Protein AF-A0A1H5RDS8-F1 (afdb_monomer_lite)

Sequence (128 aa):
MQLMIGHMPLDATWENAQRWRRFFVSGHNQGGSRSGRQLDVIVVPALLVIPRYYAASQVPAVYGELAGATHFTPAGDGGGFRGAITAWFRYWLAGDQQARGVFFGPGCTLCADPAWSKVLRNAKALEV

pLDDT: mean 79.68, std 21.66, range [23.61, 97.69]

Secondary structure (DSSP, 8-state):
---------TT--HHHHHSS-EEEEEEE------SS--S--SS-TTTTHHHHHHH-TTS-EEEEEEET--TTTTTTT-TTHHHHHHHHHHHHHS--GGGHHHHSSTT-HHHH-TTEEEEEE-HHHH--

Radius of gyration: 16.64 Å; chains: 1; bounding box: 51×40×35 Å

Foldseek 3Di:
DDDPPDDDDPPDDVCPLDVAAEEAEEEDEDPDDDDDPLHAPVQHCVVHVVVVQVVSQVHKYKYWYFYSHYPCCCPDPHHPCNVVVVLVCCCRVVVDPVSLLCQEDPNHVRVPDPRTPDMDIHPRNPVD

Structure (mmCIF, N/CA/C/O backbone):
data_AF-A0A1H5RDS8-F1
#
_entry.id   AF-A0A1H5RDS8-F1
#
loop_
_atom_site.group_PDB
_atom_site.id
_atom_site.type_symbol
_atom_site.label_atom_id
_atom_site.label_alt_id
_atom_site.label_comp_id
_atom_site.label_asym_id
_atom_site.label_entity_id
_atom_site.label_seq_id
_atom_site.pdbx_PDB_ins_code
_atom_site.Cartn_x
_atom_site.Cartn_y
_atom_site.Cartn_z
_atom_site.occupancy
_atom_site.B_iso_or_equiv
_atom_site.auth_seq_id
_atom_site.auth_comp_id
_atom_site.auth_asym_id
_atom_site.auth_atom_id
_atom_site.pdbx_PDB_model_num
ATOM 1 N N . MET A 1 1 ? -29.909 -26.935 8.968 1.00 30.56 1 MET A N 1
ATOM 2 C CA . MET A 1 1 ? -29.178 -26.370 7.814 1.00 30.56 1 MET A CA 1
ATOM 3 C C . MET A 1 1 ? -29.421 -24.865 7.823 1.00 30.56 1 MET A C 1
ATOM 5 O O . MET A 1 1 ? -30.480 -24.431 7.399 1.00 30.56 1 MET A O 1
ATOM 9 N N . GLN A 1 2 ? -28.523 -24.102 8.451 1.00 23.61 2 GLN A N 1
ATOM 10 C CA . GLN A 1 2 ? -28.667 -22.662 8.698 1.00 23.61 2 GLN A CA 1
ATOM 11 C C . GLN A 1 2 ? -27.915 -21.898 7.599 1.00 23.61 2 GLN A C 1
ATOM 13 O O . GLN A 1 2 ? -26.690 -21.978 7.535 1.00 23.61 2 GLN A O 1
ATOM 18 N N . LEU A 1 3 ? -28.631 -21.171 6.738 1.00 25.98 3 LEU A N 1
ATOM 19 C CA . LEU A 1 3 ? -28.028 -20.139 5.893 1.00 25.98 3 LEU A CA 1
ATOM 20 C C . LEU A 1 3 ? -27.749 -18.918 6.781 1.00 25.98 3 LEU A C 1
ATOM 22 O O . LEU A 1 3 ? -28.665 -18.191 7.154 1.00 25.98 3 LEU A O 1
ATOM 26 N N . MET A 1 4 ? -26.486 -18.707 7.144 1.00 28.50 4 MET A N 1
ATOM 27 C CA . MET A 1 4 ? -26.032 -17.468 7.774 1.00 28.50 4 MET A CA 1
ATOM 28 C C . MET A 1 4 ? -25.772 -16.443 6.668 1.00 28.50 4 MET A C 1
ATOM 30 O O . MET A 1 4 ? -24.677 -16.367 6.116 1.00 28.50 4 MET A O 1
ATOM 34 N N . ILE A 1 5 ? -26.801 -15.671 6.322 1.00 33.47 5 ILE A N 1
ATOM 35 C CA . ILE A 1 5 ? -26.625 -14.395 5.627 1.00 33.47 5 ILE A CA 1
ATOM 36 C C . ILE A 1 5 ? -25.966 -13.463 6.648 1.00 33.47 5 ILE A C 1
ATOM 38 O O . ILE A 1 5 ? -26.546 -13.181 7.697 1.00 33.47 5 ILE A O 1
ATOM 42 N N . GLY A 1 6 ? -24.719 -13.071 6.377 1.00 33.00 6 GLY A N 1
ATOM 43 C CA . GLY A 1 6 ? -23.937 -12.184 7.233 1.00 33.00 6 GLY A CA 1
ATOM 44 C C . GLY A 1 6 ? -24.721 -10.918 7.562 1.00 33.00 6 GLY A C 1
ATOM 45 O O . GLY A 1 6 ? -25.128 -10.174 6.672 1.00 33.00 6 GLY A O 1
ATOM 46 N N . HIS A 1 7 ? -24.951 -10.708 8.854 1.00 36.94 7 HIS A N 1
ATOM 47 C CA . HIS A 1 7 ? -25.617 -9.537 9.400 1.00 36.94 7 HIS A CA 1
ATOM 48 C C . HIS A 1 7 ? -24.688 -8.327 9.217 1.00 36.94 7 HIS A C 1
ATOM 50 O O . HIS A 1 7 ? -23.768 -8.112 10.005 1.00 36.94 7 HIS A O 1
ATOM 56 N N . MET A 1 8 ? -24.885 -7.566 8.140 1.00 38.28 8 MET A N 1
ATOM 57 C CA . MET A 1 8 ? -24.398 -6.189 8.056 1.00 38.28 8 MET A CA 1
ATOM 58 C C . MET A 1 8 ? -25.195 -5.366 9.080 1.00 38.28 8 MET A C 1
ATOM 60 O O . MET A 1 8 ? -26.427 -5.396 9.025 1.00 38.28 8 MET A O 1
ATOM 64 N N . PRO A 1 9 ? -24.551 -4.677 10.037 1.00 43.34 9 PRO A N 1
ATOM 65 C CA . PRO A 1 9 ? -25.271 -3.857 11.000 1.00 43.34 9 PRO A CA 1
ATOM 66 C C . PRO A 1 9 ? -25.966 -2.684 10.287 1.00 43.34 9 PRO A C 1
ATOM 68 O O . PRO A 1 9 ? -25.411 -2.059 9.382 1.00 43.34 9 PRO A O 1
ATOM 71 N N . LEU A 1 10 ? -27.216 -2.428 10.684 1.00 44.06 10 LEU A N 1
ATOM 72 C CA . LEU A 1 10 ? -28.158 -1.482 10.063 1.00 44.06 10 LEU A CA 1
ATOM 73 C C . LEU A 1 10 ? -27.796 0.007 10.269 1.00 44.06 10 LEU A C 1
ATOM 75 O O . LEU A 1 10 ? -28.561 0.879 9.867 1.00 44.06 10 LEU A O 1
ATOM 79 N N . ASP A 1 11 ? -26.644 0.313 10.867 1.00 43.88 11 ASP A N 1
ATOM 80 C CA . ASP A 1 11 ? -26.118 1.667 11.083 1.00 43.88 11 ASP A CA 1
ATOM 81 C C . ASP A 1 11 ? -24.932 2.024 10.161 1.00 43.88 11 ASP A C 1
ATOM 83 O O . ASP A 1 11 ? -24.523 3.187 10.079 1.00 43.88 11 ASP A O 1
ATOM 87 N N . ALA A 1 12 ? -24.406 1.059 9.402 1.00 47.41 12 ALA A N 1
ATOM 88 C CA . ALA A 1 12 ? -23.367 1.292 8.410 1.00 47.41 12 ALA A CA 1
ATOM 89 C C . ALA A 1 12 ? -23.992 1.767 7.090 1.00 47.41 12 ALA A C 1
ATOM 91 O O . ALA A 1 12 ? -24.121 1.008 6.128 1.00 47.41 12 ALA A O 1
ATOM 92 N N . THR A 1 13 ? -24.379 3.042 7.012 1.00 45.50 13 THR A N 1
ATOM 93 C CA . THR A 1 13 ? -24.638 3.652 5.703 1.00 45.50 13 THR A CA 1
ATOM 94 C C . THR A 1 13 ? -23.379 3.493 4.841 1.00 45.50 13 THR A C 1
ATOM 96 O O . THR A 1 13 ? -22.251 3.643 5.321 1.00 45.50 13 THR A O 1
ATOM 99 N N . TRP A 1 14 ? -23.543 3.181 3.555 1.00 45.75 14 TRP A N 1
ATOM 100 C CA . TRP A 1 14 ? -22.441 3.047 2.588 1.00 45.75 14 TRP A CA 1
ATOM 101 C C . TRP A 1 14 ? -21.493 4.265 2.581 1.00 45.75 14 TRP A C 1
ATOM 103 O O . TRP A 1 14 ? -20.316 4.151 2.236 1.00 45.75 14 TRP A O 1
ATOM 113 N N . GLU A 1 15 ? -21.985 5.414 3.049 1.00 41.69 15 GLU A N 1
ATOM 114 C CA . GLU A 1 15 ? -21.247 6.660 3.259 1.00 41.69 15 GLU A CA 1
ATOM 115 C C . GLU A 1 15 ? -20.174 6.594 4.369 1.00 41.69 15 GLU A C 1
ATOM 117 O O . GLU A 1 15 ? -19.186 7.325 4.288 1.00 41.69 15 GLU A O 1
ATOM 122 N N . ASN A 1 16 ? -20.296 5.709 5.368 1.00 47.31 16 ASN A N 1
ATOM 123 C CA . ASN A 1 16 ? -19.363 5.607 6.503 1.00 47.31 16 ASN A CA 1
ATOM 124 C C . ASN A 1 16 ? -18.231 4.585 6.300 1.00 47.31 16 ASN A C 1
ATOM 126 O O . ASN A 1 16 ? -17.129 4.765 6.825 1.00 47.31 16 ASN A O 1
ATOM 130 N N . ALA A 1 17 ? -18.449 3.521 5.522 1.00 47.03 17 ALA A N 1
ATOM 131 C CA . ALA A 1 17 ? -17.453 2.453 5.378 1.00 47.03 17 ALA A CA 1
ATOM 132 C C . ALA A 1 17 ? -16.220 2.880 4.553 1.00 47.03 17 ALA A C 1
ATOM 134 O O . ALA A 1 17 ? -15.101 2.431 4.826 1.00 47.03 17 ALA A O 1
ATOM 135 N N . GLN A 1 18 ? -16.404 3.782 3.578 1.00 50.81 18 GLN A N 1
ATOM 136 C CA . GLN A 1 18 ? -15.433 3.995 2.495 1.00 50.81 18 GLN A CA 1
ATOM 137 C C . GLN A 1 18 ? -14.832 5.395 2.393 1.00 50.81 18 GLN A C 1
ATOM 139 O O . GLN A 1 18 ? -13.853 5.572 1.671 1.00 50.81 18 GLN A O 1
ATOM 144 N N . ARG A 1 19 ? -15.370 6.406 3.085 1.00 57.88 19 ARG A N 1
ATOM 145 C CA . ARG A 1 19 ? -15.120 7.800 2.681 1.00 57.88 19 ARG A CA 1
ATOM 146 C C . ARG A 1 19 ? -13.665 8.260 2.811 1.00 57.88 19 ARG A C 1
ATOM 148 O O . ARG A 1 19 ? -13.310 9.278 2.224 1.00 57.88 19 ARG A O 1
ATOM 155 N N . TRP A 1 20 ? -12.805 7.533 3.532 1.00 60.62 20 TRP A N 1
ATOM 156 C CA .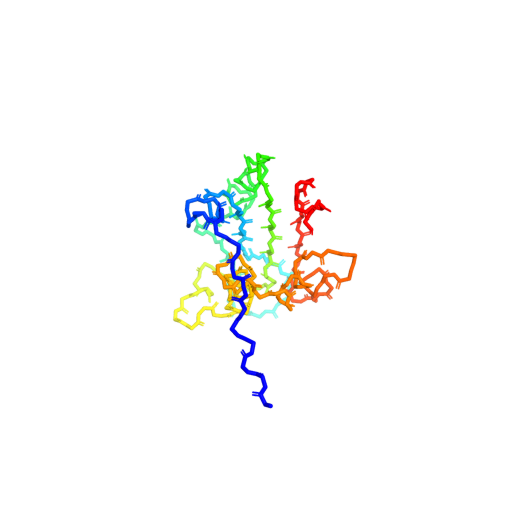 TRP A 1 20 ? -11.510 8.102 3.872 1.00 60.62 20 TRP A CA 1
ATOM 157 C C . TRP A 1 20 ? -10.300 7.164 4.041 1.00 60.62 20 TRP A C 1
ATOM 159 O O . TRP A 1 20 ? -9.214 7.668 4.279 1.00 60.62 20 TRP A O 1
ATOM 169 N N . ARG A 1 21 ? -10.390 5.841 3.879 1.00 81.12 21 ARG A N 1
ATOM 170 C CA . ARG A 1 21 ? -9.237 4.929 4.089 1.00 81.12 21 ARG A CA 1
ATOM 171 C C . ARG A 1 21 ? -8.378 4.854 2.825 1.00 81.12 21 ARG A C 1
ATOM 173 O O . ARG A 1 21 ? -8.928 4.728 1.734 1.00 81.12 21 ARG A O 1
ATOM 180 N N . ARG A 1 22 ? -7.047 4.931 2.941 1.00 86.38 22 ARG A N 1
ATOM 181 C CA . ARG A 1 22 ? -6.163 5.056 1.766 1.00 86.38 22 ARG A CA 1
ATOM 182 C C . ARG A 1 22 ? -5.138 3.935 1.663 1.00 86.38 22 ARG A C 1
ATOM 184 O O . ARG A 1 22 ? -4.401 3.677 2.610 1.00 86.38 22 ARG A O 1
ATOM 191 N N . PHE A 1 23 ? -5.039 3.341 0.480 1.00 87.19 23 PHE A N 1
ATOM 192 C CA . PHE A 1 23 ? -3.929 2.472 0.113 1.00 87.19 23 PHE A CA 1
ATOM 193 C C . PHE A 1 23 ? -3.171 3.097 -1.054 1.00 87.19 23 PHE A C 1
ATOM 195 O O . PHE A 1 23 ? -3.762 3.427 -2.081 1.00 87.19 23 PHE A O 1
ATOM 202 N N . PHE A 1 24 ? -1.874 3.307 -0.861 1.00 90.00 24 PHE A N 1
ATOM 203 C CA . PHE A 1 24 ? -0.979 3.903 -1.843 1.00 90.00 24 PHE A CA 1
ATOM 204 C C . PHE A 1 24 ? -0.011 2.840 -2.344 1.00 90.00 24 PHE A C 1
ATOM 206 O O . PHE A 1 24 ? 0.603 2.147 -1.533 1.00 90.00 24 PHE A O 1
ATOM 213 N N . VAL A 1 25 ? 0.156 2.751 -3.662 1.00 83.88 25 VAL A N 1
ATOM 214 C CA . VAL A 1 25 ? 1.137 1.859 -4.282 1.00 83.88 25 VAL A CA 1
ATOM 215 C C . VAL A 1 25 ? 2.102 2.620 -5.178 1.00 83.88 25 VAL A C 1
ATOM 217 O O . VAL A 1 25 ? 1.746 3.649 -5.752 1.00 83.88 25 VAL A O 1
ATOM 220 N N . SER A 1 26 ? 3.329 2.126 -5.274 1.00 83.62 26 SER A N 1
ATOM 221 C CA . SER A 1 26 ? 4.404 2.715 -6.079 1.00 83.62 26 SER A CA 1
ATOM 222 C C . SER A 1 26 ? 5.447 1.659 -6.463 1.00 83.62 26 SER A C 1
ATOM 224 O O . SER A 1 26 ? 5.362 0.516 -6.017 1.00 83.62 26 SER A O 1
ATOM 226 N N . GLY A 1 27 ? 6.434 2.032 -7.285 1.00 76.12 27 GLY A N 1
ATOM 227 C CA . GLY A 1 27 ? 7.572 1.176 -7.638 1.00 76.12 27 GLY A CA 1
ATOM 228 C C . GLY A 1 27 ? 8.932 1.827 -7.379 1.00 76.12 27 GLY A C 1
ATOM 229 O O . GLY A 1 27 ? 9.068 3.042 -7.523 1.00 76.12 27 GLY A O 1
ATOM 230 N N . HIS A 1 28 ? 9.944 1.026 -7.024 1.00 65.75 28 HIS A N 1
ATOM 231 C CA . HIS A 1 28 ? 11.325 1.487 -6.804 1.00 65.75 28 HIS A CA 1
ATOM 232 C C . HIS A 1 28 ? 12.387 0.505 -7.332 1.00 65.75 28 HIS A C 1
ATOM 234 O O . HIS A 1 28 ? 12.143 -0.691 -7.498 1.00 65.75 28 HIS A O 1
ATOM 240 N N . ASN A 1 29 ? 13.591 1.035 -7.578 1.00 53.88 29 ASN A N 1
ATOM 241 C CA . ASN A 1 29 ? 14.762 0.320 -8.083 1.00 53.88 29 ASN A CA 1
ATOM 242 C C . ASN A 1 29 ? 15.410 -0.570 -7.007 1.00 53.88 29 ASN A C 1
ATOM 244 O O . ASN A 1 29 ? 15.764 -0.089 -5.931 1.00 53.88 29 ASN A O 1
ATOM 248 N N . GLN A 1 30 ? 15.665 -1.837 -7.318 1.00 45.50 30 GLN A N 1
ATOM 249 C CA . GLN A 1 30 ? 16.705 -2.610 -6.638 1.00 45.50 30 GLN A CA 1
ATOM 250 C C . GLN A 1 30 ? 17.874 -2.713 -7.613 1.00 45.50 30 GLN A C 1
ATOM 252 O O . GLN A 1 30 ? 17.740 -3.304 -8.681 1.00 45.50 30 GLN A O 1
ATOM 257 N N . GLY A 1 31 ? 18.998 -2.072 -7.284 1.00 42.88 31 GLY A N 1
ATOM 258 C CA . GLY A 1 31 ? 20.174 -2.023 -8.150 1.00 42.88 31 GLY A CA 1
ATOM 259 C C . GLY A 1 31 ? 20.688 -3.426 -8.479 1.00 42.88 31 GLY A C 1
ATOM 260 O O . GLY A 1 31 ? 21.380 -4.039 -7.676 1.00 42.88 31 GLY A O 1
ATOM 261 N N . GLY A 1 32 ? 20.356 -3.922 -9.670 1.00 39.56 32 GLY A N 1
ATOM 262 C CA . GLY A 1 32 ? 20.755 -5.236 -10.162 1.00 39.56 32 GLY A CA 1
ATOM 263 C C . GLY A 1 32 ? 20.486 -5.356 -11.660 1.00 39.56 32 GLY A C 1
ATOM 264 O O . GLY A 1 32 ? 19.347 -5.419 -12.099 1.00 39.56 32 GLY A O 1
ATOM 265 N N . SER A 1 33 ? 21.564 -5.337 -12.441 1.00 46.72 33 SER A N 1
ATOM 266 C CA . SER A 1 33 ? 21.630 -5.384 -13.908 1.00 46.72 33 SER A CA 1
ATOM 267 C C . SER A 1 33 ? 20.638 -6.340 -14.599 1.00 46.72 33 SER A C 1
ATOM 269 O O . SER A 1 33 ? 20.713 -7.551 -14.393 1.00 46.72 33 SER A O 1
ATOM 271 N N . ARG A 1 34 ? 19.796 -5.797 -15.498 1.00 43.31 34 ARG A N 1
ATOM 272 C CA . ARG A 1 34 ? 19.561 -6.254 -16.892 1.00 43.31 34 ARG A CA 1
ATOM 273 C C . ARG A 1 34 ? 18.605 -5.291 -17.621 1.00 43.31 34 ARG A C 1
ATOM 275 O O . ARG A 1 34 ? 17.561 -4.923 -17.105 1.00 43.31 34 ARG A O 1
ATOM 282 N N . SER A 1 35 ? 19.028 -4.852 -18.806 1.00 43.88 35 SER A N 1
ATOM 283 C CA . SER A 1 35 ? 18.391 -3.926 -19.761 1.00 43.88 35 SER A CA 1
ATOM 284 C C . SER A 1 35 ? 16.874 -3.684 -19.620 1.00 43.88 35 SER A C 1
ATOM 286 O O . SER A 1 35 ? 16.053 -4.482 -20.065 1.00 43.88 35 SER A O 1
ATOM 288 N N . GLY A 1 36 ? 16.522 -2.510 -19.098 1.00 42.44 36 GLY A N 1
ATOM 289 C CA . GLY A 1 36 ? 15.165 -1.968 -19.061 1.00 42.44 36 GLY A CA 1
ATOM 290 C C . GLY A 1 36 ? 15.026 -1.071 -17.840 1.00 42.44 36 GLY A C 1
ATOM 291 O O . GLY A 1 36 ? 15.187 -1.539 -16.722 1.00 42.44 36 GLY A O 1
ATOM 292 N N . ARG A 1 37 ? 14.798 0.236 -18.015 1.00 43.66 37 ARG A N 1
ATOM 293 C CA . ARG A 1 37 ? 14.605 1.157 -16.879 1.00 43.66 37 ARG A CA 1
ATOM 294 C C . ARG A 1 37 ? 13.323 0.768 -16.130 1.00 43.66 37 ARG A C 1
ATOM 296 O O . ARG A 1 37 ? 12.238 1.199 -16.504 1.00 43.66 37 ARG A O 1
ATOM 303 N N . GLN A 1 38 ? 13.452 -0.058 -15.097 1.00 55.22 38 GLN A N 1
ATOM 304 C CA . GLN A 1 38 ? 12.372 -0.431 -14.186 1.00 55.22 38 GLN A CA 1
ATOM 305 C C . GLN A 1 38 ? 12.188 0.674 -13.141 1.00 55.22 38 GLN A C 1
ATOM 307 O O . GLN A 1 38 ? 12.763 0.620 -12.059 1.00 55.22 38 GLN A O 1
ATOM 312 N N . LEU A 1 39 ? 11.479 1.743 -13.521 1.00 61.78 39 LEU A N 1
ATOM 313 C CA . LEU A 1 39 ? 11.260 2.927 -12.687 1.00 61.78 39 LEU A CA 1
ATOM 314 C C . LEU A 1 39 ? 9.873 3.527 -12.947 1.00 61.78 39 LEU A C 1
ATOM 316 O O . LEU A 1 39 ? 9.436 3.606 -14.099 1.00 61.78 39 LEU A O 1
ATOM 320 N N . ASP A 1 40 ? 9.216 4.035 -11.903 1.00 64.19 40 ASP A N 1
ATOM 321 C CA . ASP A 1 40 ? 8.181 5.054 -12.082 1.00 64.19 40 ASP A CA 1
ATOM 322 C C . ASP A 1 40 ? 8.828 6.450 -12.113 1.00 64.19 40 ASP A C 1
ATOM 324 O O . ASP A 1 40 ? 9.071 7.082 -11.086 1.00 64.19 40 ASP A O 1
ATOM 328 N N . VAL A 1 41 ? 9.173 6.904 -13.323 1.00 74.00 41 VAL A N 1
ATOM 329 C CA . VAL A 1 41 ? 9.727 8.249 -13.582 1.00 74.00 41 VAL A CA 1
ATOM 330 C C . VAL A 1 41 ? 8.661 9.276 -13.958 1.00 74.00 41 VAL A C 1
ATOM 332 O O . VAL A 1 41 ? 8.977 10.455 -14.090 1.00 74.00 41 VAL A O 1
ATOM 335 N N . ILE A 1 42 ? 7.416 8.839 -14.151 1.00 80.62 42 ILE A N 1
ATOM 336 C CA . ILE A 1 42 ? 6.295 9.716 -14.505 1.00 80.62 42 ILE A CA 1
ATOM 337 C C . ILE A 1 42 ? 5.638 10.198 -13.213 1.00 80.62 42 ILE A C 1
ATOM 339 O O . ILE A 1 42 ? 5.473 11.398 -13.000 1.00 80.62 42 ILE A O 1
ATOM 343 N N . VAL A 1 43 ? 5.341 9.263 -12.310 1.00 83.44 43 VAL A N 1
ATOM 344 C CA . VAL A 1 43 ? 4.845 9.519 -10.962 1.00 83.44 43 VAL A CA 1
ATOM 345 C C . VAL A 1 43 ? 5.921 9.128 -9.951 1.00 83.44 43 VAL A C 1
ATOM 347 O O . VAL A 1 43 ? 5.830 8.121 -9.256 1.00 83.44 43 VAL A O 1
ATOM 350 N N . VAL A 1 44 ? 6.966 9.957 -9.862 1.00 85.81 44 VAL A N 1
ATOM 351 C CA . VAL A 1 44 ? 8.111 9.713 -8.969 1.00 85.81 44 VAL A CA 1
ATOM 352 C C . VAL A 1 44 ? 7.633 9.575 -7.512 1.00 85.81 44 VAL A C 1
ATOM 354 O O . VAL A 1 44 ? 7.154 10.564 -6.943 1.00 85.81 44 VAL A O 1
ATOM 357 N N . PRO A 1 45 ? 7.781 8.405 -6.856 1.00 85.00 45 PRO A N 1
ATOM 358 C CA . PRO A 1 45 ? 7.131 8.138 -5.568 1.00 85.00 45 PRO A CA 1
ATOM 359 C C . PRO A 1 45 ? 7.543 9.088 -4.445 1.00 85.00 45 PRO A C 1
ATOM 361 O O . PRO A 1 45 ? 6.696 9.528 -3.669 1.00 85.00 45 PRO A O 1
ATOM 364 N N . ALA A 1 46 ? 8.823 9.460 -4.389 1.00 87.19 46 ALA A N 1
ATOM 365 C CA . ALA A 1 46 ? 9.345 10.379 -3.380 1.00 87.19 46 ALA A CA 1
ATOM 366 C C . ALA A 1 46 ? 8.752 11.796 -3.488 1.00 87.19 46 ALA A C 1
ATOM 368 O O . ALA A 1 46 ? 8.563 12.460 -2.473 1.00 87.19 46 ALA A O 1
ATOM 369 N N . LEU A 1 47 ? 8.427 12.246 -4.704 1.00 85.75 47 LEU A N 1
ATOM 370 C CA . LEU A 1 47 ? 7.870 13.580 -4.957 1.00 85.75 47 LEU A CA 1
ATOM 371 C C . LEU A 1 47 ? 6.343 13.578 -4.916 1.00 85.75 47 LEU A C 1
ATOM 373 O O . LEU A 1 47 ? 5.711 14.557 -4.510 1.00 85.75 47 LEU A O 1
ATOM 377 N N . LEU A 1 48 ? 5.744 12.476 -5.370 1.00 87.81 48 LEU A N 1
ATOM 378 C CA . LEU A 1 48 ? 4.313 12.375 -5.565 1.00 87.81 48 LEU A CA 1
ATOM 379 C C . LEU A 1 48 ? 3.654 11.492 -4.512 1.00 87.81 48 LEU A C 1
ATOM 381 O O . LEU A 1 48 ? 2.971 12.021 -3.647 1.00 87.81 48 LEU A O 1
ATOM 385 N N . VAL A 1 49 ? 3.875 10.186 -4.498 1.00 90.44 49 VAL A N 1
ATOM 386 C CA . VAL A 1 49 ? 3.077 9.264 -3.670 1.00 90.44 49 VAL A CA 1
ATOM 387 C C . VAL A 1 49 ? 3.326 9.419 -2.161 1.00 90.44 49 VAL A C 1
ATOM 389 O O . VAL A 1 49 ? 2.373 9.555 -1.390 1.00 90.44 49 VAL A O 1
ATOM 392 N N . ILE A 1 50 ? 4.589 9.461 -1.728 1.00 90.62 50 ILE A N 1
ATOM 393 C CA . ILE A 1 50 ? 4.970 9.481 -0.306 1.00 90.62 50 ILE A CA 1
ATOM 394 C C . ILE A 1 50 ? 4.431 10.727 0.428 1.00 90.62 50 ILE A C 1
ATOM 396 O O . ILE A 1 50 ? 3.836 10.565 1.498 1.00 90.62 50 ILE A O 1
ATOM 400 N N . PRO A 1 51 ? 4.528 11.957 -0.118 1.00 92.19 51 PRO A N 1
ATOM 401 C CA . PRO A 1 51 ? 3.910 13.122 0.515 1.00 92.19 51 PRO A CA 1
ATOM 402 C C . PRO A 1 51 ? 2.391 12.996 0.698 1.00 92.19 51 PRO A C 1
ATOM 404 O O . PRO A 1 51 ? 1.864 13.442 1.715 1.00 92.19 51 PRO A O 1
ATOM 407 N N . ARG A 1 52 ? 1.668 12.352 -0.236 1.00 91.00 52 ARG A N 1
ATOM 408 C CA . ARG A 1 52 ? 0.210 12.154 -0.095 1.00 91.00 52 ARG A CA 1
ATOM 409 C C . ARG A 1 52 ? -0.116 11.094 0.952 1.00 91.00 52 ARG A C 1
ATOM 411 O O . ARG A 1 52 ? -1.125 11.238 1.636 1.00 91.00 52 ARG A O 1
ATOM 418 N N . TYR A 1 53 ? 0.733 10.077 1.104 1.00 93.12 53 TYR A N 1
ATOM 419 C CA . TYR A 1 53 ? 0.628 9.134 2.214 1.00 93.12 53 TYR A CA 1
ATOM 420 C C . TYR A 1 53 ? 0.764 9.851 3.566 1.00 93.12 53 TYR A C 1
ATOM 422 O O . TYR A 1 53 ? -0.111 9.705 4.417 1.00 93.12 53 TYR A O 1
ATOM 430 N N . TYR A 1 54 ? 1.789 10.688 3.750 1.00 94.44 54 TYR A N 1
ATOM 431 C CA . TYR A 1 54 ? 1.962 11.429 5.007 1.00 94.44 54 TYR A CA 1
ATOM 432 C C . TYR A 1 54 ? 0.853 12.460 5.258 1.00 94.44 54 TYR A C 1
ATOM 434 O O . TYR A 1 54 ? 0.452 12.657 6.403 1.00 94.44 54 TYR A O 1
ATOM 442 N N . ALA A 1 55 ? 0.306 13.069 4.202 1.00 93.69 55 ALA A N 1
ATOM 443 C CA . ALA A 1 55 ? -0.838 13.974 4.306 1.00 93.69 55 ALA A CA 1
ATOM 444 C C . ALA A 1 55 ? -2.160 13.266 4.670 1.00 93.69 55 ALA A C 1
ATOM 446 O O . ALA A 1 55 ? -3.122 13.933 5.040 1.00 93.69 55 ALA A O 1
ATOM 447 N N . ALA A 1 56 ? -2.229 11.933 4.583 1.00 91.69 56 ALA A N 1
ATOM 448 C CA . ALA A 1 56 ? -3.406 11.138 4.932 1.00 91.69 56 ALA A CA 1
ATOM 449 C C . ALA A 1 56 ? -3.469 10.795 6.436 1.00 91.69 56 ALA A C 1
ATOM 451 O O . ALA A 1 56 ? -3.818 9.678 6.814 1.00 91.69 56 ALA A O 1
ATOM 452 N N . SER A 1 57 ? -3.093 11.728 7.312 1.00 91.50 57 SER A N 1
ATOM 453 C CA . SER A 1 57 ? -3.008 11.510 8.766 1.00 91.50 57 SER A CA 1
ATOM 454 C C . SER A 1 57 ? -4.369 11.379 9.456 1.00 91.50 57 SER A C 1
ATOM 456 O O . SER A 1 57 ? -4.476 10.793 10.532 1.00 91.50 57 SER A O 1
ATOM 458 N N . GLN A 1 58 ? -5.428 11.886 8.832 1.00 91.50 58 GLN A N 1
ATOM 459 C CA . GLN A 1 58 ? -6.784 11.875 9.368 1.00 91.50 58 GLN A CA 1
ATOM 460 C C . GLN A 1 58 ? -7.446 10.492 9.320 1.00 91.50 58 GLN A C 1
ATOM 462 O O . GLN A 1 58 ? -8.500 10.301 9.923 1.00 91.50 58 GLN A O 1
ATOM 467 N N . VAL A 1 59 ? -6.835 9.516 8.637 1.00 91.38 59 VAL A N 1
ATOM 468 C CA . VAL A 1 59 ? -7.445 8.228 8.262 1.00 91.38 59 VAL A CA 1
ATOM 469 C C . VAL A 1 59 ? -6.480 7.056 8.312 1.00 91.38 59 VAL A C 1
ATOM 471 O O . VAL A 1 59 ? -5.287 7.286 8.173 1.00 91.38 59 VAL A O 1
ATOM 474 N N . PRO A 1 60 ? -6.945 5.797 8.429 1.00 94.06 60 PRO A N 1
ATOM 475 C CA . PRO A 1 60 ? -6.079 4.646 8.203 1.00 94.06 60 PRO A CA 1
ATOM 476 C C . PRO A 1 60 ? -5.464 4.700 6.802 1.00 94.06 60 PRO A C 1
ATOM 478 O O . PRO A 1 60 ? -6.187 4.714 5.797 1.00 94.06 60 PRO A O 1
ATOM 481 N N . ALA A 1 61 ? -4.133 4.743 6.746 1.00 95.75 61 ALA A N 1
ATOM 482 C CA . ALA A 1 61 ? -3.382 4.760 5.502 1.00 95.75 61 ALA A CA 1
ATOM 483 C C . ALA A 1 61 ? -2.253 3.729 5.507 1.00 95.75 61 ALA A C 1
ATOM 485 O O . ALA A 1 61 ? -1.496 3.617 6.476 1.00 95.75 61 ALA A O 1
ATOM 486 N N . VAL A 1 62 ? -2.124 3.016 4.389 1.00 96.81 62 VAL A N 1
ATOM 487 C CA . VAL A 1 62 ? -1.044 2.061 4.124 1.00 96.81 62 VAL A CA 1
ATOM 488 C C . VAL A 1 62 ? -0.363 2.438 2.811 1.00 96.81 62 VAL A C 1
ATOM 490 O O . VAL A 1 62 ? -1.028 2.799 1.841 1.00 96.81 62 VAL A O 1
ATOM 493 N N . TYR A 1 63 ? 0.962 2.372 2.782 1.00 96.44 63 TYR A N 1
ATOM 494 C CA . TYR A 1 63 ? 1.776 2.521 1.577 1.00 96.44 63 TYR A CA 1
ATOM 495 C C . TYR A 1 63 ? 2.521 1.217 1.316 1.00 96.44 63 TYR A C 1
ATOM 497 O O . TYR A 1 63 ? 3.100 0.671 2.252 1.00 96.44 63 TYR A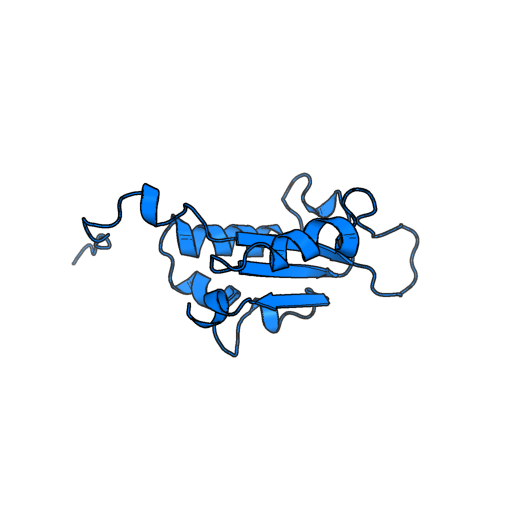 O 1
ATOM 505 N N . GLY A 1 64 ? 2.522 0.749 0.070 1.00 95.62 64 GLY A N 1
ATOM 506 C CA . GLY A 1 64 ? 3.312 -0.388 -0.391 1.00 95.62 64 GLY A CA 1
ATOM 507 C C . GLY A 1 64 ? 4.077 -0.048 -1.668 1.00 95.62 64 GLY A C 1
ATOM 508 O O . GLY A 1 64 ? 3.483 0.302 -2.682 1.00 95.62 64 GLY A O 1
ATOM 509 N N . GLU A 1 65 ? 5.393 -0.182 -1.638 1.00 94.06 65 GLU A N 1
ATOM 510 C CA . GLU A 1 65 ? 6.265 -0.018 -2.798 1.00 94.06 65 GLU A CA 1
ATOM 511 C C . GLU A 1 65 ? 6.695 -1.386 -3.316 1.00 94.06 65 GLU A C 1
ATOM 513 O O . GLU A 1 65 ? 7.295 -2.162 -2.576 1.00 94.06 65 GLU A O 1
ATOM 518 N N . LEU A 1 66 ? 6.368 -1.690 -4.568 1.00 93.56 66 LEU A N 1
ATOM 519 C CA . LEU A 1 66 ? 6.683 -2.957 -5.216 1.00 93.56 66 LEU A CA 1
ATOM 520 C C . LEU A 1 66 ? 8.055 -2.865 -5.897 1.00 93.56 66 LEU A C 1
ATOM 522 O O . LEU A 1 66 ? 8.302 -1.986 -6.730 1.00 93.56 66 LEU A O 1
ATOM 526 N N . ALA A 1 67 ? 8.954 -3.784 -5.557 1.00 90.31 67 ALA A N 1
ATOM 527 C CA . ALA A 1 67 ? 10.296 -3.829 -6.120 1.00 90.31 67 ALA A CA 1
ATOM 528 C C . ALA A 1 67 ? 10.251 -4.070 -7.640 1.00 90.31 67 ALA A C 1
ATOM 530 O O . ALA A 1 67 ? 9.558 -4.965 -8.121 1.00 90.31 67 ALA A O 1
ATOM 531 N N . GLY A 1 68 ? 10.993 -3.265 -8.406 1.00 85.94 68 GLY A N 1
ATOM 532 C CA . GLY A 1 68 ? 11.090 -3.400 -9.865 1.00 85.94 68 GLY A CA 1
ATOM 533 C C . GLY A 1 68 ? 9.848 -2.946 -10.645 1.00 85.94 68 GLY A C 1
ATOM 534 O O . GLY A 1 68 ? 9.838 -3.032 -11.875 1.00 85.94 68 GLY A O 1
ATOM 535 N N . ALA A 1 69 ? 8.814 -2.441 -9.966 1.00 88.75 69 ALA A N 1
ATOM 536 C CA . ALA A 1 69 ? 7.631 -1.916 -10.630 1.00 88.75 69 ALA A CA 1
ATOM 537 C C . ALA A 1 69 ? 7.914 -0.585 -11.348 1.00 88.75 69 ALA A C 1
ATOM 539 O O . ALA A 1 69 ? 8.684 0.266 -10.900 1.00 88.75 69 ALA A O 1
ATOM 540 N N . THR A 1 70 ? 7.246 -0.412 -12.481 1.00 86.06 70 THR A N 1
ATOM 541 C CA . THR A 1 70 ? 7.264 0.779 -13.336 1.00 86.06 70 THR A CA 1
ATOM 542 C C . THR A 1 70 ? 5.910 1.471 -13.322 1.00 86.06 70 THR A C 1
ATOM 544 O O . THR A 1 70 ? 4.914 0.896 -12.878 1.00 86.06 70 THR A O 1
ATOM 547 N N . HIS A 1 71 ? 5.847 2.666 -13.912 1.00 87.25 71 HIS A N 1
ATOM 548 C CA . HIS A 1 71 ? 4.587 3.392 -14.086 1.00 87.25 71 HIS A CA 1
ATOM 549 C C . HIS A 1 71 ? 3.486 2.559 -14.768 1.00 87.25 71 HIS A C 1
ATOM 551 O O . HIS A 1 71 ? 2.307 2.692 -14.456 1.00 87.25 71 HIS A O 1
ATOM 557 N N . PHE A 1 72 ? 3.872 1.666 -15.685 1.00 89.88 72 PHE A N 1
ATOM 558 C CA . PHE A 1 72 ? 2.946 0.837 -16.457 1.00 89.88 72 PHE A CA 1
ATOM 559 C C . PHE A 1 72 ? 2.703 -0.541 -15.842 1.00 89.88 72 PHE A C 1
ATOM 561 O O . PHE A 1 72 ? 1.947 -1.322 -16.403 1.00 89.88 72 PHE A O 1
ATOM 568 N N . THR A 1 73 ? 3.301 -0.862 -14.691 1.00 89.50 73 THR A N 1
ATOM 569 C CA . THR A 1 73 ? 3.043 -2.143 -14.005 1.00 89.50 73 THR A CA 1
ATOM 570 C C . THR A 1 73 ? 1.562 -2.383 -13.684 1.00 89.50 73 THR A C 1
ATOM 572 O O . THR A 1 73 ? 1.128 -3.525 -13.802 1.00 89.50 73 THR A O 1
ATOM 575 N N . PRO A 1 74 ? 0.75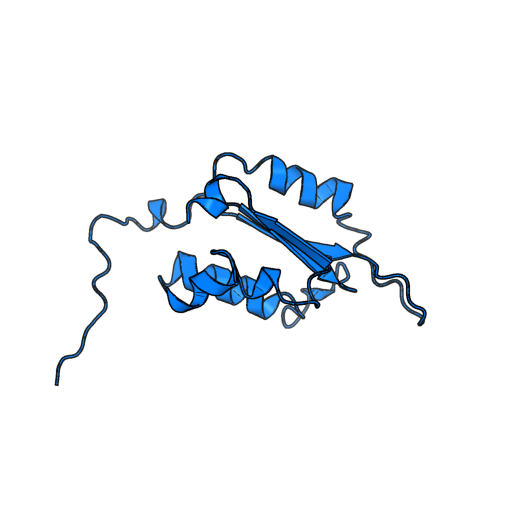0 -1.365 -13.337 1.00 88.62 74 PRO A N 1
ATOM 576 C CA . PRO A 1 74 ? -0.690 -1.558 -13.178 1.00 88.62 74 PRO A CA 1
ATOM 577 C C . PRO A 1 74 ? -1.458 -1.748 -14.500 1.00 88.62 74 PRO A C 1
ATOM 579 O O . PRO A 1 74 ? -2.633 -2.107 -14.459 1.00 88.62 74 PRO A O 1
ATOM 582 N N . ALA A 1 75 ? -0.863 -1.457 -15.662 1.00 90.19 75 ALA A N 1
ATOM 583 C CA . ALA A 1 75 ? -1.571 -1.502 -16.939 1.00 90.19 75 ALA A CA 1
ATOM 584 C C . ALA A 1 75 ? -1.920 -2.945 -17.340 1.00 90.19 75 ALA A C 1
ATOM 586 O O . ALA A 1 75 ? -1.134 -3.870 -17.151 1.00 90.19 75 ALA A O 1
ATOM 587 N N . GLY A 1 76 ? -3.103 -3.135 -17.928 1.00 94.31 76 GLY A N 1
ATOM 588 C CA . GLY A 1 76 ? -3.604 -4.457 -18.299 1.00 94.31 76 GLY A CA 1
ATOM 589 C C . GLY A 1 76 ? -4.200 -5.187 -17.100 1.00 94.31 76 GLY A C 1
ATOM 590 O O . GLY A 1 76 ? -5.287 -4.844 -16.646 1.00 94.31 76 GLY A O 1
ATOM 591 N N . ASP A 1 77 ? -3.509 -6.206 -16.600 1.00 93.38 77 ASP A N 1
ATOM 592 C CA . ASP A 1 77 ? -4.043 -7.122 -15.588 1.00 93.38 77 ASP A CA 1
ATOM 593 C C . ASP A 1 77 ? -3.787 -6.678 -14.133 1.00 93.38 77 ASP A C 1
ATOM 595 O O . ASP A 1 77 ? -4.062 -7.440 -13.201 1.00 93.38 77 ASP A O 1
ATOM 599 N N . GLY A 1 78 ? -3.262 -5.463 -13.935 1.00 90.31 78 GLY A N 1
ATOM 600 C CA . GLY A 1 78 ? -2.921 -4.889 -12.631 1.00 90.31 78 GLY A CA 1
ATOM 601 C C . GLY A 1 78 ? -1.537 -5.273 -12.094 1.00 90.31 78 GLY A C 1
ATOM 602 O O . GLY A 1 78 ? -1.117 -4.718 -11.074 1.00 90.31 78 GLY A O 1
ATOM 603 N N . GLY A 1 79 ? -0.831 -6.206 -12.742 1.00 93.25 79 GLY A N 1
ATOM 604 C CA . GLY A 1 79 ? 0.506 -6.647 -12.349 1.00 93.25 79 GLY A CA 1
ATOM 605 C C . GLY A 1 79 ? 0.599 -7.104 -10.888 1.00 93.25 79 GLY A C 1
ATOM 606 O O . GLY A 1 79 ? -0.367 -7.586 -10.288 1.00 93.25 79 GLY A O 1
ATOM 607 N N . GLY A 1 80 ? 1.774 -6.917 -10.277 1.00 92.06 80 GLY A N 1
ATOM 608 C CA . GLY A 1 80 ? 2.010 -7.284 -8.873 1.00 92.06 80 GLY A CA 1
ATOM 609 C C . GLY A 1 80 ? 1.151 -6.511 -7.860 1.00 92.06 80 GLY A C 1
ATOM 610 O O . GLY A 1 80 ? 1.000 -6.949 -6.723 1.00 92.06 80 GLY A O 1
ATOM 611 N N . PHE A 1 81 ? 0.514 -5.406 -8.263 1.00 94.88 81 PHE A N 1
ATOM 612 C CA . PHE A 1 81 ? -0.392 -4.649 -7.395 1.00 94.88 81 PHE A CA 1
ATOM 613 C C . PHE A 1 81 ? -1.783 -5.280 -7.273 1.00 94.88 81 PHE A C 1
ATOM 615 O O . PHE A 1 81 ? -2.482 -5.020 -6.290 1.00 94.88 81 PHE A O 1
ATOM 622 N N . ARG A 1 82 ? -2.192 -6.121 -8.239 1.00 96.50 82 ARG A N 1
ATOM 623 C CA . ARG A 1 82 ? -3.550 -6.687 -8.321 1.00 96.50 82 ARG A CA 1
ATOM 624 C C . ARG A 1 82 ? -3.997 -7.337 -7.014 1.00 96.50 82 ARG A C 1
ATOM 626 O O . ARG A 1 82 ? -5.108 -7.075 -6.552 1.00 96.50 82 ARG A O 1
ATOM 633 N N . GLY A 1 83 ? -3.149 -8.181 -6.425 1.00 96.25 83 GLY A N 1
ATOM 634 C CA . GLY A 1 83 ? -3.484 -8.928 -5.210 1.00 96.25 83 GLY A CA 1
ATOM 635 C C . GLY A 1 83 ? -3.749 -8.006 -4.021 1.00 96.25 83 GLY A C 1
ATOM 636 O O . GLY A 1 83 ? -4.802 -8.096 -3.390 1.00 96.25 83 GLY A O 1
ATOM 637 N N . ALA A 1 84 ? -2.836 -7.065 -3.771 1.00 96.94 84 ALA A N 1
ATOM 638 C CA . ALA A 1 84 ? -2.966 -6.102 -2.684 1.00 96.94 84 ALA A CA 1
ATOM 639 C C . ALA A 1 84 ? -4.177 -5.176 -2.889 1.00 96.94 84 ALA A C 1
ATOM 641 O O . ALA A 1 84 ? -4.992 -5.019 -1.988 1.00 96.94 84 ALA A O 1
ATOM 642 N N . ILE A 1 85 ? -4.383 -4.625 -4.086 1.00 95.56 85 ILE A N 1
ATOM 643 C CA . ILE A 1 85 ? -5.551 -3.769 -4.357 1.00 95.56 85 ILE A CA 1
ATOM 644 C C . ILE A 1 85 ? -6.863 -4.543 -4.140 1.00 95.56 85 ILE A C 1
ATOM 646 O O . ILE A 1 85 ? -7.784 -4.044 -3.493 1.00 95.56 85 ILE A O 1
ATOM 650 N N . THR A 1 86 ? -6.931 -5.795 -4.603 1.00 96.44 86 THR A N 1
ATOM 651 C CA . THR A 1 86 ? -8.107 -6.656 -4.403 1.00 96.44 86 THR A CA 1
ATOM 652 C C . THR A 1 86 ? -8.353 -6.937 -2.923 1.00 96.44 86 THR A C 1
ATOM 654 O O . THR A 1 86 ? -9.484 -6.813 -2.459 1.00 96.44 86 THR A O 1
ATOM 657 N N . ALA A 1 87 ? -7.313 -7.286 -2.162 1.00 97.50 87 ALA A N 1
ATOM 658 C CA . ALA A 1 87 ? -7.432 -7.528 -0.727 1.00 97.50 87 ALA A CA 1
ATOM 659 C C . ALA A 1 87 ? -7.913 -6.276 0.025 1.00 97.50 87 ALA A C 1
ATOM 661 O O . ALA A 1 87 ? -8.768 -6.383 0.903 1.00 97.50 87 ALA A O 1
ATOM 662 N N . TRP A 1 88 ? -7.434 -5.087 -0.353 1.00 95.81 88 TRP A N 1
ATOM 663 C CA . TRP A 1 88 ? -7.886 -3.827 0.241 1.00 95.81 88 TRP A CA 1
ATOM 664 C C . TRP A 1 88 ? -9.387 -3.617 0.032 1.00 95.81 88 TRP A C 1
ATOM 666 O O . TRP A 1 88 ? -10.114 -3.310 0.980 1.00 95.81 88 TRP A O 1
ATOM 676 N N . PHE A 1 89 ? -9.873 -3.844 -1.193 1.00 94.81 89 PHE A N 1
ATOM 677 C CA . PHE A 1 89 ? -11.298 -3.730 -1.490 1.00 94.81 89 PHE A CA 1
ATOM 678 C C . PHE A 1 89 ? -12.136 -4.816 -0.816 1.00 94.81 89 PHE A C 1
ATOM 680 O O . PHE A 1 89 ? -13.209 -4.517 -0.299 1.00 94.81 89 PHE A O 1
ATOM 687 N N . ARG A 1 90 ? -11.651 -6.060 -0.755 1.00 95.44 90 ARG A N 1
ATOM 688 C CA . ARG A 1 90 ? -12.345 -7.137 -0.035 1.00 95.44 90 ARG A CA 1
ATOM 689 C C . ARG A 1 90 ? -12.530 -6.789 1.438 1.00 95.44 90 ARG A C 1
ATOM 691 O O . ARG A 1 90 ? -13.641 -6.906 1.949 1.00 95.44 90 ARG A O 1
ATOM 698 N N . TYR A 1 91 ? -11.477 -6.306 2.095 1.00 94.31 91 TYR A N 1
ATOM 699 C CA . TYR A 1 91 ? -11.550 -5.955 3.508 1.00 94.31 91 TYR A CA 1
ATOM 700 C C . TYR A 1 91 ? -12.537 -4.810 3.768 1.00 94.31 91 TYR A C 1
ATOM 702 O O . TYR A 1 91 ? -13.442 -4.946 4.589 1.00 94.31 91 TYR A O 1
ATOM 710 N N . TRP A 1 92 ? -12.401 -3.693 3.046 1.00 89.38 92 TRP A N 1
ATOM 711 C CA . TRP A 1 92 ? -13.179 -2.489 3.347 1.00 89.38 92 TRP A CA 1
ATOM 712 C C . TRP A 1 92 ? -14.566 -2.441 2.717 1.00 89.38 92 TRP A C 1
ATOM 714 O O . TRP A 1 92 ? -15.477 -1.879 3.320 1.00 89.38 92 TRP A O 1
ATOM 724 N N . LEU A 1 93 ? -14.731 -2.973 1.505 1.00 89.81 93 LEU A N 1
ATOM 725 C CA . LEU A 1 93 ? -15.982 -2.838 0.751 1.00 89.81 93 LEU A CA 1
ATOM 726 C C . LEU A 1 93 ? -16.869 -4.077 0.883 1.00 89.81 93 LEU A C 1
ATOM 728 O O . LEU A 1 93 ? -18.088 -3.948 0.863 1.00 89.81 93 LEU A O 1
ATOM 732 N N . ALA A 1 94 ? -16.266 -5.259 1.030 1.00 90.25 94 ALA A N 1
ATOM 733 C CA . ALA A 1 94 ? -16.991 -6.523 1.172 1.00 90.25 94 ALA A CA 1
ATOM 734 C C . ALA A 1 94 ? -17.009 -7.060 2.616 1.00 90.25 94 ALA A C 1
ATOM 736 O O . ALA A 1 94 ? -17.604 -8.106 2.865 1.00 90.25 94 ALA A O 1
ATOM 737 N N . GLY A 1 95 ? -16.364 -6.370 3.565 1.00 88.62 95 GLY A N 1
ATOM 738 C CA . GLY A 1 95 ? -16.315 -6.775 4.974 1.00 88.62 95 GLY A CA 1
ATOM 739 C C . GLY A 1 95 ? -15.510 -8.053 5.236 1.00 88.62 95 GLY A C 1
ATOM 740 O O . GLY A 1 95 ? -15.651 -8.656 6.302 1.00 88.62 95 GLY A O 1
ATOM 741 N N . ASP A 1 96 ? -14.672 -8.479 4.288 1.00 93.44 96 ASP A N 1
ATOM 742 C CA . ASP A 1 96 ? -13.920 -9.728 4.371 1.00 93.44 96 ASP A CA 1
ATOM 743 C C . ASP A 1 96 ? -12.785 -9.637 5.399 1.00 93.44 96 ASP A C 1
ATOM 745 O O . ASP A 1 96 ? -11.696 -9.129 5.120 1.00 93.44 96 ASP A O 1
ATOM 749 N N . GLN A 1 97 ? -13.026 -10.182 6.590 1.00 94.31 97 GLN A N 1
ATOM 750 C CA . GLN A 1 97 ? -12.052 -10.163 7.680 1.00 94.31 97 GLN A CA 1
ATOM 751 C C . GLN A 1 97 ? -10.792 -10.987 7.388 1.00 94.31 97 GLN A C 1
ATOM 753 O O . GLN A 1 97 ? -9.748 -10.699 7.972 1.00 94.31 97 GLN A O 1
ATOM 758 N N . GLN A 1 98 ? -10.830 -11.948 6.455 1.00 94.25 98 GLN A N 1
ATOM 759 C CA . GLN A 1 98 ? -9.627 -12.697 6.069 1.00 94.25 98 GLN A CA 1
ATOM 760 C C . GLN A 1 98 ? -8.613 -11.792 5.360 1.00 94.25 98 GLN A C 1
ATOM 762 O O . GLN A 1 98 ? -7.404 -11.964 5.506 1.00 94.25 98 GLN A O 1
ATOM 767 N N . ALA A 1 99 ? -9.087 -10.766 4.647 1.00 96.25 99 ALA A N 1
ATOM 768 C CA . ALA A 1 99 ? -8.225 -9.806 3.967 1.00 96.25 99 ALA A CA 1
ATOM 769 C C . ALA A 1 99 ? -7.564 -8.790 4.923 1.00 96.25 99 ALA A C 1
ATOM 771 O O . ALA A 1 99 ? -6.602 -8.123 4.535 1.00 96.25 99 ALA A O 1
ATOM 772 N N . ARG A 1 100 ? -8.007 -8.697 6.188 1.00 95.19 100 ARG A N 1
ATOM 773 C CA . ARG A 1 100 ? -7.421 -7.790 7.192 1.00 95.19 100 ARG A CA 1
ATOM 774 C C . ARG A 1 100 ? -5.931 -8.069 7.414 1.00 95.19 100 ARG A C 1
ATOM 776 O O . ARG A 1 100 ? -5.128 -7.138 7.484 1.00 95.19 100 ARG A O 1
ATOM 783 N N . GLY A 1 101 ? -5.564 -9.350 7.511 1.00 96.69 101 GLY A N 1
ATOM 784 C CA . GLY A 1 101 ? -4.194 -9.800 7.788 1.00 96.69 101 GLY A CA 1
ATOM 785 C C . GLY A 1 101 ? -3.186 -9.454 6.691 1.00 96.69 101 GLY A C 1
ATOM 786 O O . GLY A 1 101 ? -1.984 -9.478 6.936 1.00 96.69 101 GLY A O 1
ATOM 787 N N . VAL A 1 102 ? -3.652 -9.059 5.502 1.00 97.69 102 VAL A N 1
ATOM 788 C CA . VAL A 1 102 ? -2.761 -8.599 4.434 1.00 97.69 102 VAL A CA 1
ATOM 789 C C . VAL A 1 102 ? -2.057 -7.299 4.834 1.00 97.69 102 VAL A C 1
ATOM 791 O O . VAL A 1 102 ? -0.871 -7.156 4.558 1.00 97.69 102 VAL A O 1
ATOM 794 N N . PHE A 1 103 ? -2.741 -6.386 5.532 1.00 97.56 103 PHE A N 1
ATOM 795 C CA . PHE A 1 103 ? -2.228 -5.037 5.827 1.00 97.56 103 PHE A CA 1
ATOM 796 C C . PHE A 1 103 ? -1.994 -4.772 7.318 1.00 97.56 103 PHE A C 1
ATOM 798 O O . PHE A 1 103 ? -1.140 -3.963 7.687 1.00 97.56 103 PHE A O 1
ATOM 805 N N . PHE A 1 104 ? -2.750 -5.425 8.198 1.00 95.88 104 PHE A N 1
ATOM 806 C CA . PHE A 1 104 ? -2.826 -5.055 9.612 1.00 95.88 104 PHE A CA 1
ATOM 807 C C . PHE A 1 104 ? -2.297 -6.151 10.539 1.00 95.88 104 PHE A C 1
ATOM 809 O O . PHE A 1 104 ? -2.272 -7.330 10.192 1.00 95.88 104 PHE A O 1
ATOM 816 N N . GLY A 1 105 ? -1.878 -5.748 11.742 1.00 92.94 105 GLY A N 1
ATOM 817 C CA . GLY A 1 105 ? -1.266 -6.629 12.741 1.00 92.94 105 GLY A CA 1
ATOM 818 C C . GLY A 1 105 ? 0.259 -6.796 12.601 1.00 92.94 105 GLY A C 1
ATOM 819 O O . GLY A 1 105 ? 0.857 -6.331 11.624 1.00 92.94 105 GLY A O 1
ATOM 820 N N . PRO A 1 106 ? 0.915 -7.420 13.596 1.00 86.88 106 PRO A N 1
ATOM 821 C CA . PRO A 1 106 ? 2.374 -7.563 13.644 1.00 86.88 106 PRO A CA 1
ATOM 822 C C . PRO A 1 106 ? 2.943 -8.485 12.553 1.00 86.88 106 PRO A C 1
ATOM 824 O O . PRO A 1 106 ? 4.070 -8.275 12.124 1.00 86.88 106 PRO A O 1
ATOM 827 N N . GLY A 1 107 ? 2.166 -9.456 12.065 1.00 87.44 107 GLY A N 1
ATOM 828 C CA . GLY A 1 107 ? 2.568 -10.403 11.015 1.00 87.44 107 GLY 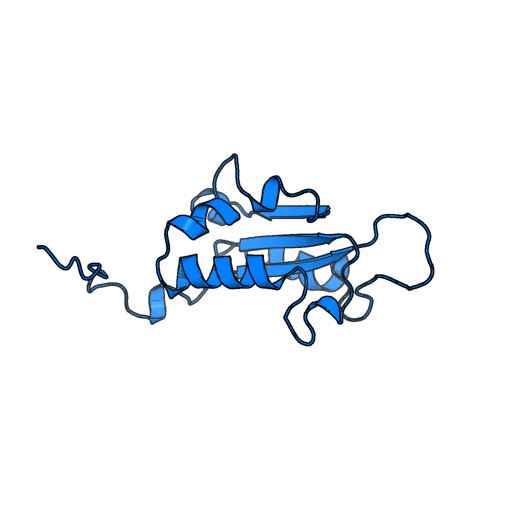A CA 1
ATOM 829 C C . GLY A 1 107 ? 1.897 -10.144 9.668 1.00 87.44 107 GLY A C 1
ATOM 830 O O . GLY A 1 107 ? 1.498 -11.097 9.006 1.00 87.44 107 GLY A O 1
ATOM 831 N N . CYS A 1 108 ? 1.680 -8.876 9.303 1.00 95.31 108 CYS A N 1
ATOM 832 C CA . CYS A 1 108 ? 0.920 -8.551 8.098 1.00 95.31 108 CYS A CA 1
ATOM 833 C C . CYS A 1 108 ? 1.584 -9.141 6.842 1.00 95.31 108 CYS A C 1
ATOM 835 O O . CYS A 1 108 ? 2.795 -8.999 6.667 1.00 95.31 108 CYS A O 1
ATOM 837 N N . THR A 1 109 ? 0.811 -9.799 5.971 1.00 96.88 109 THR A N 1
ATOM 838 C CA . THR A 1 109 ? 1.371 -10.520 4.812 1.00 96.88 109 THR A CA 1
ATOM 839 C C . THR A 1 109 ? 2.165 -9.591 3.901 1.00 96.88 109 THR A C 1
ATOM 841 O O . THR A 1 109 ? 3.280 -9.926 3.523 1.00 96.88 109 THR A O 1
ATOM 844 N N . LEU A 1 110 ? 1.639 -8.394 3.618 1.00 96.19 110 LEU A N 1
ATOM 845 C CA . LEU A 1 110 ? 2.320 -7.394 2.794 1.00 96.19 110 LEU A CA 1
ATOM 846 C C . LEU A 1 110 ? 3.637 -6.925 3.434 1.00 96.19 110 LEU A C 1
ATOM 848 O O . LEU A 1 110 ? 4.606 -6.669 2.736 1.00 96.19 110 LEU A O 1
ATOM 852 N N . CYS A 1 111 ? 3.676 -6.825 4.767 1.00 95.56 111 CYS A N 1
ATOM 853 C CA . CYS A 1 111 ? 4.832 -6.366 5.539 1.00 95.56 111 CYS A CA 1
ATOM 854 C C . CYS A 1 111 ? 5.991 -7.371 5.512 1.00 95.56 111 CYS A C 1
ATOM 856 O O . CYS A 1 111 ? 7.141 -6.975 5.673 1.00 95.56 111 CYS A O 1
ATOM 858 N N . ALA A 1 112 ? 5.675 -8.662 5.385 1.00 95.88 112 ALA A N 1
ATOM 859 C CA . ALA A 1 112 ? 6.645 -9.754 5.384 1.00 95.88 112 ALA A CA 1
ATOM 860 C C . ALA A 1 112 ? 7.040 -10.208 3.968 1.00 95.88 112 ALA A C 1
ATOM 862 O O . ALA A 1 112 ? 7.975 -10.994 3.822 1.00 95.88 112 ALA A O 1
ATOM 863 N N . ASP A 1 113 ? 6.327 -9.748 2.939 1.00 95.81 113 ASP A N 1
ATOM 864 C CA . ASP A 1 113 ? 6.549 -10.147 1.553 1.00 95.81 113 ASP A CA 1
ATOM 865 C C . ASP A 1 113 ? 7.748 -9.385 0.949 1.00 95.81 113 ASP A C 1
ATOM 867 O O . ASP A 1 113 ? 7.678 -8.164 0.775 1.00 95.81 113 ASP A O 1
ATOM 871 N N . PRO A 1 114 ? 8.844 -10.081 0.584 1.00 94.44 114 PRO A N 1
ATOM 872 C CA . PRO A 1 114 ? 10.055 -9.451 0.062 1.00 94.44 114 PRO A CA 1
ATOM 873 C C . PRO A 1 114 ? 9.873 -8.818 -1.325 1.00 94.44 114 PRO A C 1
ATOM 875 O O . PRO A 1 114 ? 10.752 -8.076 -1.767 1.00 94.44 114 PRO A O 1
ATOM 878 N N . ALA A 1 115 ? 8.761 -9.081 -2.023 1.00 93.81 115 ALA A N 1
ATOM 879 C CA . ALA A 1 115 ? 8.431 -8.372 -3.255 1.00 93.81 115 ALA A CA 1
ATOM 880 C C . ALA A 1 115 ? 8.178 -6.874 -3.003 1.00 93.81 115 ALA A C 1
ATOM 882 O O . ALA A 1 115 ? 8.368 -6.059 -3.909 1.00 93.81 115 ALA A O 1
ATOM 883 N N . TRP A 1 116 ? 7.791 -6.490 -1.783 1.00 94.00 116 TRP A N 1
ATOM 884 C CA . TRP A 1 116 ? 7.541 -5.101 -1.410 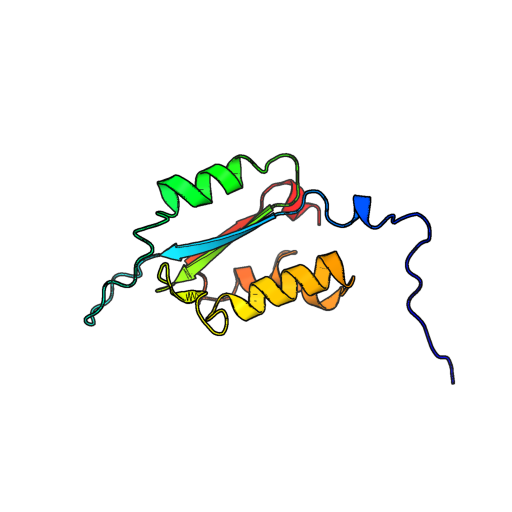1.00 94.00 116 TRP A CA 1
ATOM 885 C C . TRP A 1 116 ? 8.785 -4.495 -0.760 1.00 94.00 116 TRP A C 1
ATOM 887 O O . TRP A 1 116 ? 9.146 -4.824 0.367 1.00 94.00 116 TRP A O 1
ATOM 897 N N . SER A 1 117 ? 9.449 -3.571 -1.459 1.00 93.00 117 SER A N 1
ATOM 898 C CA . SER A 1 117 ? 10.672 -2.912 -0.978 1.00 93.00 117 SER A CA 1
ATOM 899 C C . SER A 1 117 ? 10.424 -1.992 0.213 1.00 93.00 117 SER A C 1
ATOM 901 O O . SER A 1 117 ? 11.345 -1.704 0.978 1.00 93.00 117 SER A O 1
ATOM 903 N N . LYS A 1 118 ? 9.192 -1.499 0.369 1.00 93.44 118 LYS A N 1
ATOM 904 C CA . LYS A 1 118 ? 8.821 -0.618 1.472 1.00 93.44 118 LYS A CA 1
ATOM 905 C C . LYS A 1 118 ? 7.338 -0.719 1.775 1.00 93.44 118 LYS A C 1
ATOM 907 O O . LYS A 1 118 ? 6.509 -0.477 0.904 1.00 93.44 118 LYS A O 1
ATOM 912 N N . VAL A 1 119 ? 7.004 -0.975 3.036 1.00 95.75 119 VAL A N 1
ATOM 913 C CA . VAL A 1 119 ? 5.627 -0.914 3.533 1.00 95.75 119 VAL A CA 1
ATOM 914 C C . VAL A 1 119 ? 5.563 0.044 4.714 1.00 95.75 119 VAL A C 1
ATOM 916 O O . VAL A 1 119 ? 6.348 -0.068 5.653 1.00 95.75 119 VAL A O 1
ATOM 919 N N . LEU A 1 120 ? 4.639 1.003 4.670 1.00 96.00 120 LEU A N 1
ATOM 920 C CA . LEU A 1 120 ? 4.390 1.942 5.765 1.00 96.00 120 LEU A CA 1
ATOM 921 C C . LEU A 1 120 ? 2.930 1.878 6.199 1.00 96.00 120 LEU A C 1
ATOM 923 O O . LEU A 1 120 ? 2.029 1.704 5.379 1.00 96.00 120 LEU A O 1
ATOM 927 N N . ARG A 1 121 ? 2.708 2.078 7.496 1.00 96.50 121 ARG A N 1
ATOM 928 C CA . ARG A 1 121 ? 1.384 2.214 8.108 1.00 96.50 121 ARG A CA 1
ATOM 929 C C . ARG A 1 121 ? 1.400 3.429 9.014 1.00 96.50 121 ARG A C 1
ATOM 931 O O . ARG A 1 121 ? 2.356 3.613 9.769 1.00 96.50 121 ARG A O 1
ATOM 938 N N . ASN A 1 122 ? 0.382 4.274 8.912 1.00 95.81 122 ASN A N 1
ATOM 939 C CA . ASN A 1 122 ? 0.271 5.429 9.795 1.00 95.81 1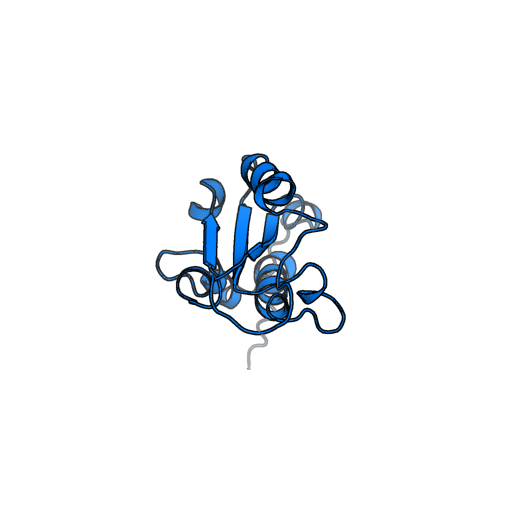22 ASN A CA 1
ATOM 940 C C . ASN A 1 122 ? -0.356 5.021 11.138 1.00 95.81 122 ASN A C 1
ATOM 942 O O . ASN A 1 122 ? -0.843 3.902 11.278 1.00 95.81 122 ASN A O 1
ATOM 946 N N . ALA A 1 123 ? -0.363 5.928 12.120 1.00 95.56 123 ALA A N 1
ATOM 947 C CA . ALA A 1 123 ? -0.880 5.636 13.461 1.00 95.56 123 ALA A CA 1
ATOM 948 C C . ALA A 1 123 ? -2.301 5.041 13.429 1.00 95.56 123 ALA A C 1
ATOM 950 O O . ALA A 1 123 ? -2.548 3.998 14.020 1.00 95.56 123 ALA A O 1
ATOM 951 N N . LYS A 1 124 ? -3.195 5.614 12.616 1.00 94.12 124 LYS A N 1
ATOM 952 C CA . LYS A 1 124 ? -4.569 5.120 12.461 1.00 94.12 124 LYS A CA 1
ATOM 953 C C . LYS A 1 124 ? -4.667 3.746 11.807 1.00 94.12 124 LYS A C 1
ATOM 955 O O . LYS A 1 124 ? -5.600 3.013 12.089 1.00 94.12 124 LYS A O 1
ATOM 960 N N . ALA A 1 125 ? -3.737 3.384 10.927 1.00 94.44 125 ALA A N 1
ATOM 961 C CA . ALA A 1 125 ? -3.656 2.033 10.380 1.00 94.44 125 ALA A CA 1
ATOM 962 C C . ALA A 1 125 ? -3.149 1.014 11.412 1.00 94.44 125 ALA A C 1
ATOM 964 O O . ALA A 1 125 ? -3.429 -0.168 11.264 1.00 94.44 125 ALA A O 1
ATOM 965 N N . LEU A 1 126 ? -2.427 1.443 12.449 1.00 94.06 126 LEU A N 1
ATOM 966 C CA . LEU A 1 126 ? -2.019 0.565 13.552 1.00 94.06 126 LEU A CA 1
ATOM 967 C C . LEU A 1 126 ? -3.157 0.310 14.555 1.00 94.06 126 LEU A C 1
ATOM 969 O O . LEU A 1 126 ? -3.078 -0.644 15.321 1.00 94.06 126 LEU A O 1
ATOM 973 N N . GLU A 1 127 ? -4.204 1.137 14.527 1.00 92.75 127 GLU A N 1
ATOM 974 C CA . GLU A 1 127 ? -5.421 1.000 15.342 1.00 92.75 127 GLU A CA 1
ATOM 975 C C . GLU A 1 127 ? -6.481 0.080 14.702 1.00 92.75 127 GLU A C 1
ATOM 977 O O . GLU A 1 127 ? -7.474 -0.250 15.349 1.00 92.75 127 GLU A O 1
ATOM 982 N N . VAL A 1 128 ? -6.293 -0.315 13.433 1.00 89.19 128 VAL A N 1
ATOM 983 C CA . VAL A 1 128 ? -7.177 -1.241 12.696 1.00 89.19 128 VAL A CA 1
ATOM 984 C C . VAL A 1 128 ? -6.861 -2.675 13.062 1.00 89.19 128 VAL A C 1
ATOM 986 O O . VAL A 1 128 ? -7.816 -3.460 13.277 1.00 89.19 128 VAL A O 1
#

Organism: NCBI:txid218821

InterPro domains:
  IPR029058 Alpha/Beta hydrolase fold [G3DSA:3.40.50.1820] (27-123)